Protein AF-A0A7T8GZA1-F1 (afdb_monomer)

Mean predicted aligned error: 14.98 Å

Organism: Caligus rogercresseyi (NCBI:txid217165)

pLDDT: mean 76.02, std 19.57, range [44.12, 95.69]

Sequence (76 aa):
MPSELERRTAIIVALRCGRAPKEIIDFFKFPKATVYSIAKSFKESEDIEEGSLTPERKTPDRSQVRKRSADFIDRL

Radius of gyration: 23.87 Å; Cα contacts (8 Å, |Δi|>4): 29; chains: 1; bounding box: 38×33×73 Å

Foldseek 3Di:
DDDPVVLLVQLLVCVVVVHDLVVSCVVVVDDSVSSVVSNVVSVVVVCVVVVDPDPPPPDPPPPDDPPPPPDDDDDD

Solvent-accessible surface area (backbone atoms only — not comparable to full-atom values): 4999 Å² total; per-residue (Å²): 129,83,53,73,65,55,53,51,51,54,52,52,53,42,46,75,71,70,48,52,68,66,57,51,32,71,72,72,66,50,60,65,69,59,50,54,54,48,53,52,54,49,50,60,49,48,54,49,51,76,73,26,98,62,79,79,74,80,66,79,82,79,73,83,75,87,76,75,82,87,80,84,83,88,80,133

Secondary structure (DSSP, 8-state):
---HHHHHHHHHHHHHTT--HHHHHHHH---HHHHHHHHHHHHHHHHHHHH-S------------------S----

Structure (mmCIF, N/CA/C/O backbone):
data_AF-A0A7T8GZA1-F1
#
_entry.id   AF-A0A7T8GZA1-F1
#
loop_
_atom_site.group_PDB
_atom_site.id
_atom_site.type_symbol
_atom_site.label_atom_id
_atom_site.label_alt_id
_atom_site.label_comp_id
_atom_site.label_asym_id
_atom_site.label_entity_id
_atom_site.label_seq_id
_atom_site.pdbx_PDB_ins_code
_atom_site.Cartn_x
_atom_site.Cartn_y
_atom_site.Cartn_z
_atom_site.occupancy
_atom_site.B_iso_or_equiv
_atom_site.auth_seq_id
_atom_site.auth_comp_id
_atom_site.auth_asym_id
_atom_site.auth_atom_id
_atom_site.pdbx_PDB_model_num
ATOM 1 N N . MET A 1 1 ? 7.721 -15.805 -3.603 1.00 63.03 1 MET A N 1
ATOM 2 C CA . MET A 1 1 ? 7.417 -14.419 -3.183 1.00 63.03 1 MET A CA 1
ATOM 3 C C . MET A 1 1 ? 6.961 -13.660 -4.416 1.00 63.03 1 MET A C 1
ATOM 5 O O . MET A 1 1 ? 7.664 -13.782 -5.412 1.00 63.03 1 MET A O 1
ATOM 9 N N . PRO A 1 2 ? 5.816 -12.953 -4.390 1.00 75.31 2 PRO A N 1
ATOM 10 C CA . PRO A 1 2 ? 5.344 -12.182 -5.543 1.00 75.31 2 PRO A CA 1
ATOM 11 C C . PRO A 1 2 ? 6.395 -11.156 -5.970 1.00 75.31 2 PRO A C 1
ATOM 13 O O . PRO A 1 2 ? 7.155 -10.673 -5.121 1.00 75.31 2 PRO A O 1
ATOM 16 N N . SER A 1 3 ? 6.452 -10.827 -7.258 1.00 90.38 3 SER A N 1
ATOM 17 C CA . SER A 1 3 ? 7.385 -9.818 -7.772 1.00 90.38 3 SER A CA 1
ATOM 18 C C . SER A 1 3 ? 7.081 -8.433 -7.181 1.00 90.38 3 SER A C 1
ATOM 20 O O . SER A 1 3 ? 5.991 -8.173 -6.668 1.00 90.38 3 SER A O 1
ATOM 22 N N . GLU A 1 4 ? 8.047 -7.510 -7.202 1.00 87.44 4 GLU A N 1
ATOM 23 C CA . GLU A 1 4 ? 7.798 -6.148 -6.706 1.00 87.44 4 GLU A CA 1
ATOM 24 C C . GLU A 1 4 ? 6.675 -5.451 -7.486 1.00 87.44 4 GLU A C 1
ATOM 26 O O . GLU A 1 4 ? 5.853 -4.752 -6.891 1.00 87.44 4 GLU A O 1
ATOM 31 N N . LEU A 1 5 ? 6.606 -5.699 -8.796 1.00 89.94 5 LEU A N 1
ATOM 32 C CA . LEU A 1 5 ? 5.563 -5.166 -9.663 1.00 89.94 5 LEU A CA 1
ATOM 33 C C . LEU A 1 5 ? 4.181 -5.703 -9.273 1.00 89.94 5 LEU A C 1
ATOM 35 O O . LEU A 1 5 ? 3.251 -4.918 -9.126 1.00 89.94 5 LEU A O 1
ATOM 39 N N . GLU A 1 6 ? 4.053 -7.009 -9.024 1.00 91.94 6 GLU A N 1
ATOM 40 C CA . GLU A 1 6 ? 2.797 -7.613 -8.556 1.00 91.94 6 GLU A CA 1
ATOM 41 C C . GLU A 1 6 ? 2.329 -7.005 -7.233 1.00 91.94 6 GLU A C 1
ATOM 43 O O . GLU A 1 6 ? 1.152 -6.669 -7.090 1.00 91.94 6 GLU A O 1
ATOM 48 N N . ARG A 1 7 ? 3.249 -6.802 -6.278 1.00 91.06 7 ARG A N 1
ATOM 49 C CA . ARG A 1 7 ? 2.917 -6.164 -4.994 1.00 91.06 7 ARG A CA 1
ATOM 50 C C . ARG A 1 7 ? 2.416 -4.737 -5.193 1.00 91.06 7 ARG A C 1
ATOM 52 O O . ARG A 1 7 ? 1.414 -4.359 -4.591 1.00 91.06 7 ARG A O 1
ATOM 59 N N . 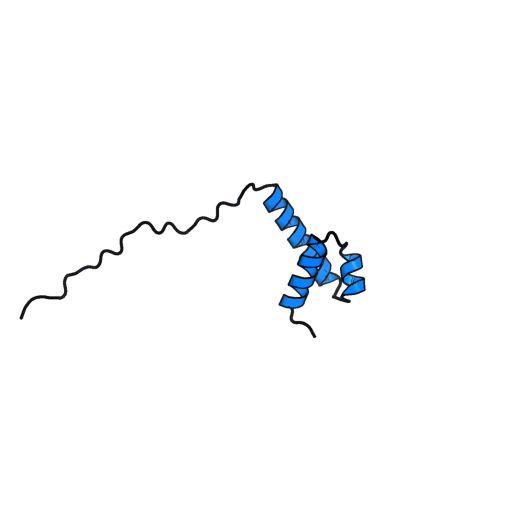ARG A 1 8 ? 3.083 -3.954 -6.049 1.00 92.75 8 ARG A N 1
ATOM 60 C CA . ARG A 1 8 ? 2.667 -2.579 -6.374 1.00 92.75 8 ARG A CA 1
ATOM 61 C C . ARG A 1 8 ? 1.279 -2.550 -7.005 1.00 92.75 8 ARG A C 1
ATOM 63 O O . ARG A 1 8 ? 0.426 -1.802 -6.537 1.00 92.75 8 ARG A O 1
ATOM 70 N N . THR A 1 9 ? 1.034 -3.394 -8.005 1.00 94.06 9 THR A N 1
ATOM 71 C CA . THR A 1 9 ? -0.266 -3.474 -8.683 1.00 94.06 9 THR A CA 1
ATOM 72 C C . THR A 1 9 ? -1.379 -3.867 -7.714 1.00 94.06 9 THR A C 1
ATOM 74 O O . THR A 1 9 ? -2.422 -3.219 -7.699 1.00 94.06 9 THR A O 1
ATOM 77 N N . ALA A 1 10 ? -1.154 -4.866 -6.856 1.00 94.38 10 ALA A N 1
ATOM 78 C CA . ALA A 1 10 ? -2.140 -5.294 -5.865 1.00 94.38 10 ALA A CA 1
ATOM 79 C C . ALA A 1 10 ? -2.509 -4.172 -4.878 1.00 94.38 10 ALA A C 1
ATOM 81 O O . ALA A 1 10 ? -3.688 -3.972 -4.588 1.00 94.38 10 ALA A O 1
ATOM 82 N N . ILE A 1 11 ? -1.519 -3.406 -4.404 1.00 93.94 11 ILE A N 1
ATOM 83 C CA . ILE A 1 11 ? -1.746 -2.267 -3.501 1.00 93.94 11 ILE A CA 1
ATOM 84 C C . ILE A 1 11 ? -2.557 -1.173 -4.206 1.00 93.94 11 ILE A C 1
ATOM 86 O O . ILE A 1 11 ? -3.534 -0.694 -3.641 1.00 93.94 11 ILE A O 1
ATOM 90 N N . ILE A 1 12 ? -2.204 -0.810 -5.444 1.00 93.50 12 ILE A N 1
ATOM 91 C CA . ILE A 1 12 ? -2.919 0.222 -6.216 1.00 93.50 12 ILE A CA 1
ATOM 92 C C . ILE A 1 12 ? -4.374 -0.186 -6.474 1.00 93.50 12 ILE A C 1
ATOM 94 O O . ILE A 1 12 ? -5.280 0.625 -6.302 1.00 93.50 12 ILE A O 1
ATOM 98 N N . VAL A 1 13 ? -4.617 -1.441 -6.861 1.00 95.06 13 VAL A N 1
ATOM 99 C CA . VAL A 1 13 ? -5.980 -1.947 -7.083 1.00 95.06 13 VAL A CA 1
ATOM 100 C C . VAL A 1 13 ? -6.792 -1.894 -5.790 1.00 95.06 13 VAL A C 1
ATOM 102 O O . VAL A 1 13 ? -7.924 -1.423 -5.804 1.00 95.06 13 VAL A O 1
ATOM 105 N N . ALA A 1 14 ? -6.214 -2.306 -4.659 1.00 93.81 14 ALA A N 1
ATOM 106 C CA . ALA A 1 14 ? -6.907 -2.256 -3.376 1.00 93.81 14 ALA A CA 1
ATOM 107 C C . ALA A 1 14 ? -7.231 -0.816 -2.935 1.00 93.81 14 ALA A C 1
ATOM 109 O O . ALA A 1 14 ? -8.334 -0.571 -2.444 1.00 93.81 14 ALA A O 1
ATOM 110 N N . LEU A 1 15 ? -6.316 0.133 -3.160 1.00 93.62 15 LEU A N 1
ATOM 111 C CA . LEU A 1 15 ? -6.553 1.558 -2.900 1.00 93.62 15 LEU A CA 1
ATOM 112 C C . LEU A 1 15 ? -7.692 2.109 -3.770 1.00 93.62 15 LEU A C 1
ATOM 114 O O . LEU A 1 15 ? -8.594 2.747 -3.239 1.00 93.62 15 LEU A O 1
ATOM 118 N N . ARG A 1 16 ? -7.723 1.775 -5.069 1.00 91.62 16 ARG A N 1
ATOM 119 C CA . ARG A 1 16 ? -8.833 2.134 -5.976 1.00 91.62 16 ARG A CA 1
ATOM 120 C C . ARG A 1 16 ? -10.177 1.548 -5.550 1.00 91.62 16 ARG A C 1
ATOM 122 O O . ARG A 1 16 ? -11.215 2.152 -5.784 1.00 91.62 16 ARG A O 1
ATOM 129 N N . CYS A 1 17 ? -10.173 0.384 -4.907 1.00 93.56 17 CYS A N 1
ATOM 130 C CA . CYS A 1 17 ? -11.372 -0.208 -4.313 1.00 93.56 17 CYS A CA 1
ATOM 131 C C . CYS A 1 17 ? -11.774 0.435 -2.970 1.00 93.56 17 CYS A C 1
ATOM 133 O O . CYS A 1 17 ? -12.650 -0.098 -2.289 1.00 93.56 17 CYS A O 1
ATOM 135 N N . GLY A 1 18 ? -11.127 1.530 -2.557 1.00 92.19 18 GLY A N 1
ATOM 136 C CA . GLY A 1 18 ? -11.424 2.251 -1.319 1.00 92.19 18 GLY A CA 1
ATOM 137 C C . GLY A 1 18 ? -10.916 1.563 -0.052 1.00 92.19 18 GLY A C 1
ATOM 138 O O . GLY A 1 18 ? -11.369 1.893 1.043 1.00 92.19 18 GLY A O 1
ATOM 139 N N . ARG A 1 19 ? -10.000 0.589 -0.164 1.00 95.25 19 ARG A N 1
ATOM 140 C CA . ARG A 1 19 ? -9.439 -0.097 1.009 1.00 95.25 19 ARG A CA 1
ATOM 141 C C . ARG A 1 19 ? -8.423 0.777 1.719 1.00 95.25 19 ARG A C 1
ATOM 143 O O . ARG A 1 19 ? -7.5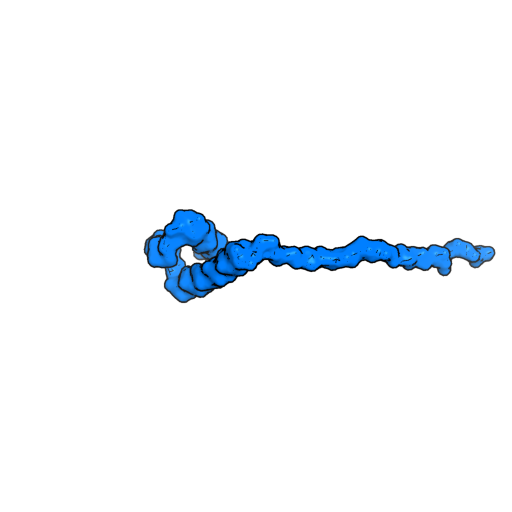67 1.404 1.094 1.00 95.25 19 ARG A O 1
ATOM 150 N N . ALA A 1 20 ? -8.47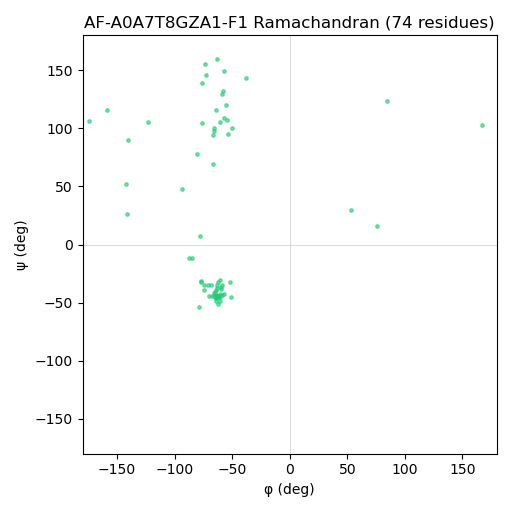0 0.766 3.048 1.00 93.88 20 ALA A N 1
ATOM 151 C CA . ALA A 1 20 ? -7.515 1.520 3.842 1.00 93.88 20 ALA A CA 1
ATOM 152 C C . ALA A 1 20 ? -6.125 0.852 3.795 1.00 93.88 20 ALA A C 1
ATOM 154 O O . ALA A 1 20 ? -6.030 -0.377 3.838 1.00 93.88 20 ALA A O 1
ATOM 155 N N . PRO A 1 21 ? -5.017 1.619 3.830 1.00 94.25 21 PRO A N 1
ATOM 156 C CA . PRO A 1 21 ? -3.661 1.060 3.864 1.00 94.25 21 PRO A CA 1
ATOM 157 C C . PRO A 1 21 ? -3.437 0.022 4.974 1.00 94.25 21 PRO A C 1
ATOM 159 O O . PRO A 1 21 ? -2.681 -0.927 4.786 1.00 94.25 21 PRO A O 1
ATOM 162 N N . LYS A 1 22 ? -4.116 0.171 6.121 1.00 95.25 22 LYS A N 1
ATOM 163 C CA . LYS A 1 22 ? -4.076 -0.804 7.223 1.00 95.25 22 LYS A CA 1
ATOM 164 C C . LYS A 1 22 ? -4.675 -2.156 6.820 1.00 95.25 22 LYS A C 1
ATOM 166 O O . LYS A 1 22 ? -4.032 -3.176 7.026 1.00 95.25 22 LYS A O 1
ATOM 171 N N . GLU A 1 23 ? -5.840 -2.154 6.174 1.00 95.00 23 GLU A N 1
ATOM 172 C CA . GLU A 1 23 ? -6.505 -3.374 5.695 1.00 95.00 23 GLU A CA 1
ATOM 173 C C . GLU A 1 23 ? -5.653 -4.097 4.643 1.00 95.00 23 GLU A C 1
ATOM 175 O O . GLU A 1 23 ? -5.558 -5.322 4.642 1.00 95.00 23 GLU A O 1
ATOM 180 N N . ILE A 1 24 ? -4.974 -3.336 3.778 1.00 94.88 24 ILE A N 1
ATOM 181 C CA . ILE A 1 24 ? -4.058 -3.871 2.761 1.00 94.88 24 ILE A CA 1
ATOM 182 C C . ILE A 1 24 ? -2.857 -4.565 3.422 1.00 94.88 24 ILE A C 1
ATOM 184 O O . ILE A 1 24 ? -2.474 -5.658 3.004 1.00 94.88 24 ILE A O 1
ATOM 188 N N . ILE A 1 25 ? -2.273 -3.960 4.463 1.00 95.62 25 ILE A N 1
ATOM 189 C CA . ILE A 1 25 ? -1.180 -4.571 5.238 1.00 95.62 25 ILE A CA 1
ATOM 190 C C . ILE A 1 25 ? -1.663 -5.858 5.906 1.00 95.62 25 ILE A C 1
ATOM 192 O O . ILE A 1 25 ? -0.972 -6.874 5.843 1.00 95.62 25 ILE A O 1
ATOM 196 N N . ASP A 1 26 ? -2.845 -5.836 6.516 1.00 94.94 26 ASP A N 1
ATOM 197 C CA . ASP A 1 26 ? -3.367 -6.988 7.243 1.00 94.94 26 ASP A CA 1
ATOM 198 C C . ASP A 1 26 ? -3.720 -8.156 6.321 1.00 94.94 26 ASP A C 1
ATOM 200 O O . ASP A 1 26 ? -3.481 -9.304 6.703 1.00 94.94 26 ASP A O 1
ATOM 204 N N . PHE A 1 27 ? -4.214 -7.879 5.112 1.00 93.69 27 PHE A N 1
ATOM 205 C CA . PHE A 1 27 ? -4.578 -8.896 4.127 1.00 93.69 27 PHE A CA 1
ATOM 206 C C . PHE A 1 27 ? -3.362 -9.463 3.386 1.00 93.69 27 PHE A C 1
ATOM 208 O O . PHE A 1 27 ? -3.145 -10.673 3.373 1.00 93.69 27 PHE A O 1
ATOM 215 N N . PHE A 1 28 ? -2.538 -8.598 2.788 1.00 91.25 28 PHE A N 1
ATOM 216 C CA . PHE A 1 28 ? -1.417 -9.030 1.948 1.00 91.25 28 PHE A CA 1
ATOM 217 C C . PHE A 1 28 ? -0.126 -9.298 2.728 1.00 91.25 28 PHE A C 1
ATOM 219 O O . PHE A 1 28 ? 0.826 -9.841 2.167 1.00 91.25 28 PHE A O 1
ATOM 226 N N . LYS A 1 29 ? -0.061 -8.894 4.005 1.00 93.75 29 LYS A N 1
ATOM 227 C CA . LYS A 1 29 ? 1.140 -8.974 4.856 1.00 93.75 29 LYS A CA 1
ATOM 228 C C . LYS A 1 29 ? 2.375 -8.316 4.227 1.00 93.75 29 LYS A C 1
ATOM 230 O O . LYS A 1 29 ? 3.510 -8.716 4.477 1.00 93.75 29 LYS A O 1
ATOM 235 N N . PHE A 1 30 ? 2.162 -7.287 3.406 1.00 92.69 30 PHE A N 1
ATOM 236 C CA . PHE A 1 30 ? 3.246 -6.512 2.811 1.00 92.69 30 PHE A CA 1
ATOM 237 C C . PHE A 1 30 ? 3.912 -5.584 3.835 1.00 92.69 30 PHE A C 1
ATOM 239 O O . PHE A 1 30 ? 3.274 -5.174 4.810 1.00 92.69 30 PHE A O 1
ATOM 246 N N . PRO A 1 31 ? 5.184 -5.196 3.616 1.00 93.62 31 PRO A N 1
ATOM 247 C CA . PRO A 1 31 ? 5.864 -4.264 4.500 1.00 93.62 31 PRO A CA 1
ATOM 248 C C . PRO A 1 31 ? 5.112 -2.936 4.601 1.00 93.62 31 PRO A C 1
ATOM 250 O O . PRO A 1 31 ? 4.780 -2.314 3.589 1.00 93.62 31 PRO A O 1
ATOM 253 N N . LYS A 1 32 ? 4.913 -2.462 5.835 1.00 95.00 32 LYS A N 1
ATOM 254 C CA . LYS A 1 32 ? 4.231 -1.193 6.125 1.00 95.00 32 LYS A CA 1
ATOM 255 C C . LYS A 1 32 ? 4.822 -0.033 5.320 1.00 95.00 32 LYS A C 1
ATOM 257 O O . LYS A 1 32 ? 4.079 0.734 4.718 1.00 95.00 32 LYS A O 1
ATOM 262 N N . ALA A 1 33 ? 6.151 0.059 5.262 1.00 94.69 33 ALA A N 1
ATOM 263 C CA . ALA A 1 33 ? 6.849 1.104 4.515 1.00 94.69 33 ALA A CA 1
ATOM 264 C C . ALA A 1 33 ? 6.450 1.130 3.029 1.00 94.69 33 ALA A C 1
ATOM 266 O O . ALA A 1 33 ? 6.186 2.198 2.487 1.00 94.69 33 ALA A O 1
ATOM 267 N N . THR A 1 34 ? 6.342 -0.042 2.397 1.00 93.25 34 THR A N 1
ATOM 268 C CA . THR A 1 34 ? 5.961 -0.179 0.987 1.00 93.25 34 THR A CA 1
ATOM 269 C C . THR A 1 34 ? 4.513 0.233 0.745 1.00 93.25 34 THR A C 1
ATOM 271 O O . THR A 1 34 ? 4.229 0.947 -0.209 1.00 93.25 34 THR A O 1
ATOM 274 N N . VAL A 1 35 ? 3.586 -0.186 1.611 1.00 94.81 35 VAL A N 1
ATOM 275 C CA . VAL A 1 35 ? 2.165 0.153 1.436 1.00 94.81 35 VAL A CA 1
ATOM 276 C C . VAL A 1 35 ? 1.943 1.657 1.586 1.00 94.81 35 VAL A C 1
ATOM 278 O O . VAL A 1 35 ? 1.272 2.261 0.755 1.00 94.81 35 VAL A O 1
ATOM 281 N N . TYR A 1 36 ? 2.547 2.284 2.599 1.00 95.69 36 TYR A N 1
ATOM 282 C CA . TYR A 1 36 ? 2.391 3.722 2.820 1.00 95.69 36 TYR A CA 1
ATOM 283 C C . TYR A 1 36 ? 3.113 4.581 1.773 1.00 95.69 36 TYR A C 1
ATOM 285 O O . TYR A 1 36 ? 2.584 5.629 1.409 1.00 95.69 36 TYR A O 1
ATOM 293 N N . SER A 1 37 ? 4.275 4.160 1.255 1.00 94.44 37 SER A N 1
ATOM 294 C CA . SER A 1 37 ? 4.952 4.907 0.184 1.00 94.44 37 SER A CA 1
ATOM 295 C C . SER A 1 37 ? 4.135 4.916 -1.110 1.00 94.44 37 SER A C 1
ATOM 297 O O . SER A 1 37 ? 4.004 5.958 -1.757 1.00 94.44 37 SER A O 1
ATOM 299 N N . ILE A 1 38 ? 3.523 3.780 -1.452 1.00 93.31 38 ILE A N 1
ATOM 300 C CA . ILE A 1 38 ? 2.655 3.653 -2.626 1.00 93.31 38 ILE A CA 1
ATOM 301 C C . ILE A 1 38 ? 1.348 4.413 -2.411 1.00 93.31 38 ILE A C 1
ATOM 303 O O . ILE A 1 38 ? 0.950 5.157 -3.296 1.00 93.31 38 ILE A O 1
ATOM 307 N N . ALA A 1 39 ? 0.713 4.294 -1.241 1.00 93.00 39 ALA A N 1
ATOM 308 C CA . ALA A 1 39 ? -0.518 5.024 -0.935 1.00 93.00 39 ALA A CA 1
ATOM 309 C C . ALA A 1 39 ? -0.331 6.547 -1.004 1.00 93.00 39 ALA A C 1
ATOM 311 O O . ALA A 1 39 ? -1.201 7.250 -1.510 1.00 93.00 39 ALA A O 1
ATOM 312 N N . LYS A 1 40 ? 0.821 7.054 -0.548 1.00 93.25 40 LYS A N 1
ATOM 313 C CA . LYS A 1 40 ? 1.173 8.472 -0.674 1.00 93.25 40 LYS A CA 1
ATOM 314 C C . LYS A 1 40 ? 1.280 8.894 -2.143 1.00 93.25 40 LYS A C 1
ATOM 316 O O . LYS A 1 40 ? 0.619 9.840 -2.547 1.00 93.25 40 LYS A O 1
ATOM 321 N N . SER A 1 41 ? 2.051 8.145 -2.932 1.00 91.50 41 SER A N 1
ATOM 322 C CA . SER A 1 41 ? 2.250 8.426 -4.363 1.00 91.50 41 SER A CA 1
ATOM 323 C C . SER A 1 41 ? 0.943 8.311 -5.160 1.00 91.50 41 SER A C 1
ATOM 325 O O . SER A 1 41 ? 0.718 9.055 -6.109 1.00 91.50 41 SER A O 1
ATOM 327 N N . PHE A 1 42 ? 0.076 7.372 -4.770 1.00 89.69 42 PHE A N 1
ATOM 328 C CA . PHE A 1 42 ? -1.244 7.166 -5.357 1.00 89.69 42 PHE A CA 1
ATOM 329 C C . PHE A 1 42 ? -2.147 8.376 -5.118 1.00 89.69 42 PHE A C 1
ATOM 331 O O . PHE A 1 42 ? -2.691 8.903 -6.078 1.00 89.69 42 PHE A O 1
ATOM 338 N N . LYS A 1 43 ? -2.222 8.868 -3.874 1.00 86.69 43 LYS A N 1
ATOM 339 C CA . LYS A 1 43 ? -3.002 10.062 -3.540 1.00 86.69 43 LYS A CA 1
ATOM 340 C C . LYS A 1 43 ? -2.490 11.309 -4.265 1.00 86.69 43 LYS A C 1
ATOM 342 O O . LYS A 1 43 ? -3.280 12.025 -4.853 1.00 86.69 43 LYS A O 1
ATOM 347 N N . GLU A 1 44 ? -1.173 11.516 -4.295 1.00 85.81 44 GLU A N 1
ATOM 348 C CA . GLU A 1 44 ? -0.564 12.617 -5.058 1.00 85.81 44 GLU A CA 1
ATOM 349 C C . GLU A 1 44 ? -0.904 12.530 -6.556 1.00 85.81 44 GLU A C 1
ATOM 351 O O . GLU A 1 44 ? -1.101 13.553 -7.200 1.00 85.81 44 GLU A O 1
ATOM 356 N N . SER A 1 45 ? -1.006 11.317 -7.112 1.00 76.81 45 SER A N 1
ATOM 357 C CA . SER A 1 45 ? -1.407 11.111 -8.509 1.00 76.81 45 SER A CA 1
ATOM 358 C C . SER A 1 45 ? -2.904 11.344 -8.734 1.00 76.81 45 SER A C 1
ATOM 360 O O . SER A 1 45 ? -3.264 11.919 -9.755 1.00 76.81 45 SER A O 1
ATOM 362 N N . GLU A 1 46 ? -3.771 10.929 -7.805 1.00 71.12 46 GLU A N 1
ATOM 363 C CA . GLU A 1 46 ? -5.211 11.222 -7.867 1.00 71.12 46 GLU A CA 1
ATOM 364 C C . GLU A 1 46 ? -5.485 12.719 -7.722 1.00 71.12 46 GLU A C 1
ATOM 366 O O . GLU A 1 46 ? -6.256 13.258 -8.503 1.00 71.12 46 GLU A O 1
ATOM 371 N N . ASP A 1 47 ? -4.789 13.415 -6.821 1.00 62.38 47 ASP A N 1
ATOM 372 C CA . ASP A 1 47 ? -4.898 14.871 -6.662 1.00 62.38 47 ASP A CA 1
ATOM 373 C C . ASP A 1 47 ? -4.459 15.610 -7.951 1.00 62.38 47 ASP A C 1
ATOM 375 O O . ASP A 1 47 ? -5.004 16.659 -8.299 1.00 62.38 47 ASP A O 1
ATOM 379 N N . ILE A 1 48 ? -3.497 15.055 -8.704 1.00 57.84 48 ILE A N 1
ATOM 380 C CA . ILE A 1 48 ? -3.085 15.571 -10.022 1.00 57.84 48 ILE A CA 1
ATOM 381 C C . ILE A 1 48 ? -4.125 15.257 -11.107 1.00 57.84 48 ILE A C 1
ATOM 383 O O . ILE A 1 48 ? -4.310 16.074 -12.007 1.00 57.84 48 ILE A O 1
ATOM 387 N N . GLU A 1 49 ? -4.808 14.113 -11.068 1.00 55.06 49 GLU A N 1
ATOM 388 C 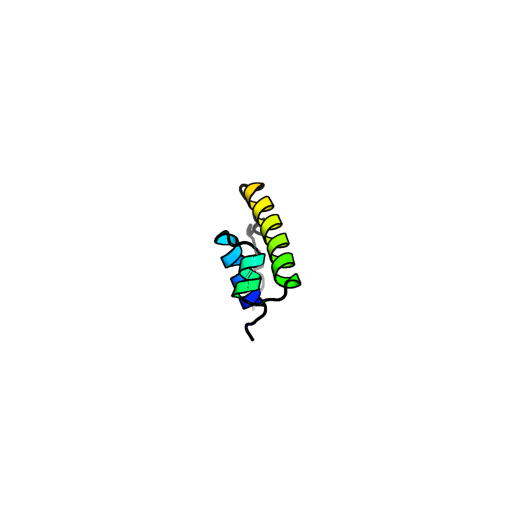CA . GLU A 1 49 ? -5.879 13.804 -12.030 1.00 55.06 49 GLU A CA 1
ATOM 389 C C . GLU A 1 49 ? -7.195 14.533 -11.712 1.00 55.06 49 GLU A C 1
ATOM 391 O O . GLU A 1 49 ? -7.899 14.937 -12.631 1.00 55.06 49 GLU A O 1
ATOM 396 N N . GLU A 1 50 ? -7.512 14.790 -10.443 1.00 51.25 50 GLU A N 1
ATOM 397 C CA . GLU A 1 50 ? -8.682 15.583 -10.044 1.00 51.25 50 GLU A CA 1
ATOM 398 C C . GLU A 1 50 ? -8.429 17.093 -10.237 1.00 51.25 50 GLU A C 1
ATOM 400 O O . GLU A 1 50 ? -9.335 17.843 -10.602 1.00 51.25 50 GLU A O 1
ATOM 405 N N . GLY A 1 51 ? -7.174 17.537 -10.091 1.00 44.12 51 GLY A N 1
ATOM 406 C CA . GLY A 1 51 ? -6.718 18.894 -10.410 1.00 44.12 51 GLY A CA 1
ATOM 407 C C . GLY A 1 51 ? -6.334 19.129 -11.877 1.00 44.12 51 GLY A C 1
ATOM 408 O O . GLY A 1 51 ? -6.156 20.280 -12.280 1.00 44.12 51 GLY A O 1
ATOM 409 N N . SER A 1 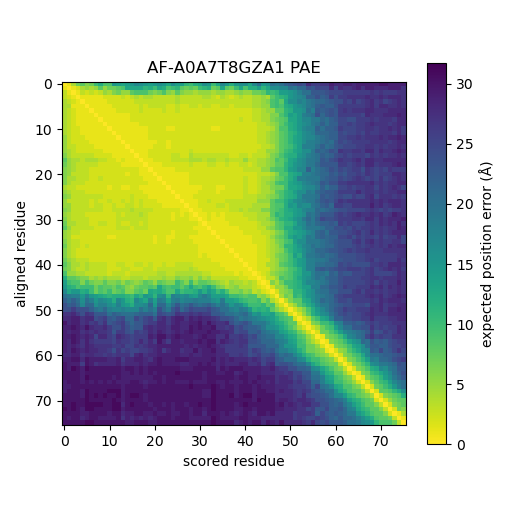52 ? -6.215 18.080 -12.697 1.00 48.06 52 SER A N 1
ATOM 410 C CA . SER A 1 52 ? -6.004 18.198 -14.141 1.00 48.06 52 SER A CA 1
ATOM 411 C C . SER A 1 52 ? -7.093 17.457 -14.903 1.00 48.06 52 SER A C 1
ATOM 413 O O . SER A 1 52 ? -7.084 16.241 -15.0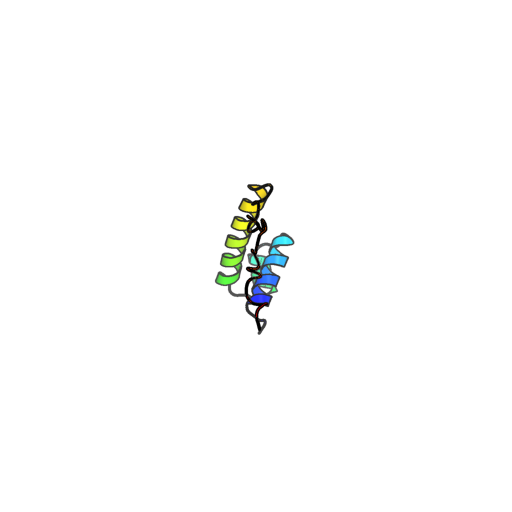68 1.00 48.06 52 SER A O 1
ATOM 415 N N . LEU A 1 53 ? -8.012 18.229 -15.479 1.00 50.22 53 LEU A N 1
ATOM 416 C CA . LEU A 1 53 ? -8.815 17.791 -16.616 1.00 50.22 53 LEU A CA 1
ATOM 417 C C . LEU A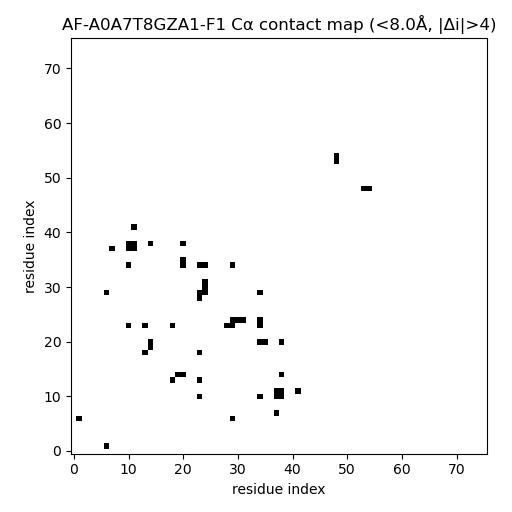 1 53 ? -7.896 17.610 -17.839 1.00 50.22 53 LEU A C 1
ATOM 419 O O . LEU A 1 53 ? -7.985 18.359 -18.808 1.00 50.22 53 LEU A O 1
ATOM 423 N N . THR A 1 54 ? -7.037 16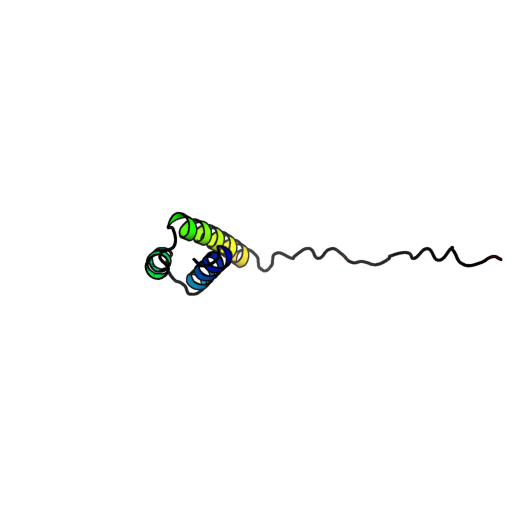.586 -17.775 1.00 50.72 54 THR A N 1
ATOM 424 C CA . THR A 1 54 ? -5.905 16.213 -18.639 1.00 50.72 54 THR A CA 1
ATOM 425 C C . THR A 1 54 ? -4.571 16.915 -18.332 1.00 50.72 54 THR A C 1
ATOM 427 O O . THR A 1 54 ? -4.457 18.134 -18.458 1.00 50.72 54 THR A O 1
ATOM 430 N N . PRO A 1 55 ? -3.483 16.166 -18.064 1.00 48.81 55 PRO A N 1
ATOM 431 C CA . PRO A 1 55 ? -2.189 16.580 -18.557 1.00 48.81 55 PRO A CA 1
ATOM 432 C C . PRO A 1 55 ? -2.195 16.220 -20.041 1.00 48.81 55 PRO A C 1
ATOM 434 O O . PRO A 1 55 ? -2.115 15.043 -20.406 1.00 48.81 55 PRO A O 1
ATOM 437 N N . GLU A 1 56 ? -2.341 17.224 -20.905 1.00 55.12 56 GLU A N 1
ATOM 438 C CA . GLU A 1 56 ? -2.044 17.089 -22.326 1.00 55.12 56 GLU A CA 1
ATOM 439 C C . GLU A 1 56 ? -0.641 16.480 -22.433 1.00 55.12 56 GLU A C 1
ATOM 441 O O . GLU A 1 56 ? 0.385 17.136 -22.227 1.00 55.12 56 GLU A O 1
ATOM 446 N N . ARG A 1 57 ? -0.581 15.167 -22.682 1.00 56.84 57 ARG A N 1
ATOM 447 C CA . ARG A 1 57 ? 0.654 14.519 -23.093 1.00 56.84 57 ARG A CA 1
ATOM 448 C C . ARG A 1 57 ? 1.056 15.267 -24.348 1.00 56.84 57 ARG A C 1
ATOM 450 O O . ARG A 1 57 ? 0.402 15.097 -25.372 1.00 56.84 57 ARG A O 1
ATOM 457 N N . LYS A 1 58 ? 2.122 16.068 -24.274 1.00 58.22 58 LYS A N 1
ATOM 458 C CA . LYS A 1 58 ? 2.831 16.535 -25.463 1.00 58.22 58 LYS A CA 1
ATOM 459 C C . LYS A 1 58 ? 3.199 15.293 -26.267 1.00 58.22 58 LYS A C 1
ATOM 461 O O . LYS A 1 58 ? 4.200 14.631 -25.994 1.00 58.22 58 LYS A O 1
ATOM 466 N N . THR A 1 59 ? 2.360 14.940 -27.233 1.00 62.62 59 THR A N 1
ATOM 467 C CA . THR A 1 59 ? 2.756 14.053 -28.312 1.00 62.62 59 THR A CA 1
ATOM 468 C C . THR A 1 59 ? 3.929 14.748 -28.988 1.00 62.62 59 THR A C 1
ATOM 470 O O . THR A 1 59 ? 3.812 15.944 -29.272 1.00 62.62 59 THR A O 1
ATOM 473 N N . PRO A 1 60 ? 5.069 14.076 -29.216 1.00 50.41 60 PRO A N 1
ATOM 474 C CA . PRO A 1 60 ? 6.089 14.659 -30.066 1.00 50.41 60 PRO A CA 1
ATOM 475 C C . PRO A 1 60 ? 5.413 14.981 -31.395 1.00 50.41 60 PRO A C 1
ATOM 477 O O . PRO A 1 60 ? 4.830 14.092 -32.021 1.00 50.41 60 PRO A O 1
ATOM 480 N N . ASP A 1 61 ? 5.423 16.262 -31.754 1.00 51.75 61 ASP A N 1
ATOM 481 C CA . ASP A 1 61 ? 4.903 16.737 -33.023 1.00 51.75 61 ASP A CA 1
ATOM 482 C C . ASP A 1 61 ? 5.614 15.950 -34.123 1.00 51.75 61 ASP A C 1
ATOM 484 O O . ASP A 1 61 ? 6.818 16.085 -34.351 1.00 51.75 61 ASP A O 1
ATOM 488 N N . ARG A 1 62 ? 4.874 15.033 -34.743 1.00 57.59 62 ARG A N 1
ATOM 489 C CA . ARG A 1 62 ? 5.327 14.296 -35.915 1.00 57.59 62 ARG A CA 1
ATOM 490 C C . ARG A 1 62 ? 4.842 15.044 -37.149 1.00 57.59 62 ARG A C 1
ATOM 492 O O . ARG A 1 62 ? 4.291 14.436 -38.065 1.00 57.59 62 ARG A O 1
ATOM 499 N N . SER A 1 63 ? 5.053 16.357 -37.175 1.00 51.72 63 SER A N 1
ATOM 500 C CA . SER A 1 63 ? 5.017 17.122 -38.405 1.00 51.72 63 SER A CA 1
ATOM 501 C C . SER A 1 63 ? 6.161 16.628 -39.300 1.00 51.72 63 SER A C 1
ATOM 503 O O . SER A 1 63 ? 7.347 16.629 -38.966 1.00 51.72 63 SER A O 1
ATOM 505 N N . GLN A 1 64 ? 5.745 16.057 -40.430 1.00 54.22 64 GLN A N 1
ATOM 506 C CA . GLN A 1 64 ? 6.543 15.724 -41.607 1.00 54.22 64 GLN A CA 1
ATOM 507 C C . GLN A 1 64 ? 7.594 16.823 -41.868 1.00 54.22 64 GLN A C 1
ATOM 509 O O . GLN A 1 64 ? 7.321 18.001 -41.700 1.00 54.22 64 GLN A O 1
ATOM 514 N N . VAL A 1 65 ? 8.815 16.542 -42.318 1.00 48.81 65 VAL A N 1
ATOM 515 C CA . VAL A 1 65 ? 9.133 15.868 -43.580 1.00 48.81 65 VAL A CA 1
ATOM 516 C C . VAL A 1 65 ? 10.545 15.281 -43.457 1.00 48.81 65 VAL A C 1
ATOM 518 O O . VAL A 1 65 ? 11.531 16.015 -43.399 1.00 48.81 65 VAL A O 1
ATOM 521 N N . ARG A 1 66 ? 10.687 13.950 -43.498 1.00 51.88 66 ARG A N 1
ATOM 522 C CA . ARG A 1 66 ? 11.955 13.347 -43.938 1.00 51.88 66 ARG A CA 1
ATOM 523 C C . ARG A 1 66 ? 12.110 13.714 -45.413 1.00 51.88 66 ARG A C 1
ATOM 525 O O . ARG A 1 66 ? 11.487 13.080 -46.262 1.00 51.88 66 ARG A O 1
ATOM 532 N N . LYS A 1 67 ? 12.916 14.731 -45.727 1.00 52.78 67 LYS A N 1
ATOM 533 C CA . LYS A 1 67 ? 13.402 14.928 -47.093 1.00 52.78 67 LYS A CA 1
ATOM 534 C C . LYS A 1 67 ? 14.299 13.730 -47.392 1.00 52.78 67 LYS A C 1
ATOM 536 O O . LYS A 1 67 ? 15.435 13.669 -46.937 1.00 52.78 67 LYS A O 1
ATOM 541 N N . ARG A 1 68 ? 13.750 12.725 -48.076 1.00 50.72 68 ARG A N 1
ATOM 542 C CA . ARG A 1 68 ? 14.565 11.756 -48.806 1.00 50.72 68 ARG A CA 1
ATOM 543 C C . ARG A 1 68 ? 15.332 12.580 -49.837 1.00 50.72 68 ARG A C 1
ATOM 545 O O . ARG A 1 68 ? 14.718 13.060 -50.782 1.00 50.72 68 ARG A O 1
ATOM 552 N N . SER A 1 69 ? 16.625 12.804 -49.626 1.00 52.22 69 SER A N 1
ATOM 553 C CA . SER A 1 69 ? 17.512 13.243 -50.700 1.00 52.22 69 SER A CA 1
ATOM 554 C C . SER A 1 69 ? 17.608 12.081 -51.685 1.00 52.22 69 SER A C 1
ATOM 556 O O . SER A 1 69 ? 18.349 11.122 -51.469 1.00 52.22 69 SER A O 1
ATOM 558 N N . ALA A 1 70 ? 16.760 12.115 -52.704 1.00 56.97 70 ALA A N 1
ATOM 559 C CA . ALA A 1 70 ? 16.889 11.280 -53.879 1.00 56.97 70 ALA A CA 1
ATOM 560 C C . ALA A 1 70 ? 17.924 11.941 -54.795 1.00 56.97 70 ALA A C 1
ATOM 562 O O . ALA A 1 70 ? 17.540 12.613 -55.732 1.00 56.97 70 ALA A O 1
ATOM 563 N N . ASP A 1 71 ? 19.212 11.784 -54.481 1.00 55.41 71 ASP A N 1
ATOM 564 C CA . ASP A 1 71 ? 20.321 12.200 -55.356 1.00 55.41 71 ASP A CA 1
ATOM 565 C C . ASP A 1 71 ? 21.465 11.175 -55.280 1.00 55.41 71 ASP A C 1
ATOM 567 O O . ASP A 1 71 ? 22.615 11.500 -54.998 1.00 55.41 71 ASP A O 1
ATOM 571 N N . PHE A 1 72 ? 21.151 9.890 -55.477 1.00 56.34 72 PHE A N 1
ATOM 572 C CA . PHE A 1 72 ? 22.202 8.883 -55.683 1.00 56.34 72 PHE A CA 1
ATOM 573 C C . PHE A 1 72 ? 21.855 7.822 -56.729 1.00 56.34 72 PHE A C 1
ATOM 575 O O . PHE A 1 72 ? 22.354 6.703 -56.672 1.00 56.34 72 PHE A O 1
ATOM 582 N N . ILE A 1 73 ? 20.989 8.140 -57.690 1.00 53.12 73 ILE A N 1
ATOM 583 C CA . ILE A 1 73 ? 20.797 7.283 -58.861 1.00 53.12 73 ILE A CA 1
ATOM 584 C C . ILE A 1 73 ? 20.641 8.196 -60.075 1.00 53.12 73 ILE A C 1
ATOM 586 O O . ILE A 1 73 ? 19.553 8.695 -60.325 1.00 53.12 73 ILE A O 1
ATOM 590 N N . ASP A 1 74 ? 21.767 8.520 -60.716 1.00 45.47 74 ASP A N 1
ATOM 591 C CA . ASP A 1 74 ? 21.964 8.378 -62.168 1.00 45.47 74 ASP A CA 1
ATOM 592 C C . ASP A 1 74 ? 23.225 9.122 -62.633 1.00 45.47 74 ASP A C 1
ATOM 594 O O . ASP A 1 74 ? 23.227 10.340 -62.813 1.00 45.47 74 ASP A O 1
ATOM 598 N N . ARG A 1 75 ? 24.298 8.361 -62.876 1.00 45.06 75 ARG A N 1
ATOM 599 C CA . ARG A 1 75 ? 24.971 8.329 -64.187 1.00 45.06 75 ARG A CA 1
ATOM 600 C C . ARG A 1 75 ? 26.069 7.266 -64.210 1.00 45.06 75 ARG A C 1
ATOM 602 O O . ARG A 1 75 ? 27.124 7.430 -63.599 1.00 45.06 75 ARG A O 1
ATOM 609 N N . LEU A 1 76 ? 25.759 6.181 -64.922 1.00 51.25 76 LEU A N 1
ATOM 610 C CA . LEU A 1 76 ? 26.690 5.578 -65.877 1.00 51.25 76 LEU A CA 1
ATOM 611 C C . LEU A 1 76 ? 27.083 6.614 -66.941 1.00 51.25 76 LEU A C 1
ATOM 613 O O . LEU A 1 76 ? 26.223 7.471 -67.262 1.00 51.25 76 LEU A O 1
#

Nearest PDB structures (foldseek):
  2lvs-assembly1_A  TM=7.227E-01  e=1.931E+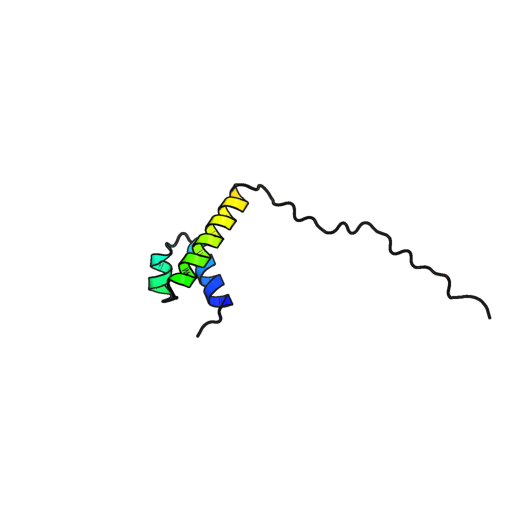00  Hyperthermus butylicus DSM 5456
  5xt2-assembly5_E  TM=7.331E-01  e=3.632E+00  Bradyrhizobium japonicum
  4hri-assembly1_B  TM=5.392E-01  e=3.201E+00  Nostoc sp. PCC 7120 = FACHB-418
  2rn7-assembly1_A  TM=3.626E-01  e=9.977E+00  Shigella flexneri